Protein AF-A0A9P4TU88-F1 (afdb_monomer_lite)

Structure (mmCIF, N/CA/C/O backbone):
data_AF-A0A9P4TU88-F1
#
_entry.id   AF-A0A9P4TU88-F1
#
loop_
_atom_site.group_PDB
_atom_site.id
_atom_site.type_symbol
_atom_site.label_atom_id
_atom_site.label_alt_id
_atom_site.label_comp_id
_atom_site.label_asym_id
_atom_site.label_entity_id
_atom_site.label_seq_id
_atom_site.pdbx_PDB_ins_code
_atom_site.Cartn_x
_atom_site.Cartn_y
_atom_site.Cartn_z
_atom_site.occupancy
_atom_site.B_iso_or_equiv
_atom_site.auth_seq_id
_atom_site.auth_comp_id
_atom_site.auth_asym_id
_atom_site.auth_atom_id
_atom_site.pdbx_PDB_model_num
ATOM 1 N N . MET A 1 1 ? -11.551 -2.354 3.755 1.00 66.44 1 MET A N 1
ATOM 2 C CA . MET A 1 1 ? -10.643 -1.271 3.314 1.00 66.44 1 MET A CA 1
ATOM 3 C C . MET A 1 1 ? -9.316 -1.834 2.808 1.00 66.44 1 MET A C 1
ATOM 5 O O . MET A 1 1 ? -8.963 -1.533 1.683 1.00 66.44 1 MET A O 1
ATOM 9 N N . ALA A 1 2 ? -8.664 -2.768 3.519 1.00 70.50 2 ALA A N 1
ATOM 10 C CA . ALA A 1 2 ? -7.393 -3.385 3.091 1.00 70.50 2 ALA A CA 1
ATOM 11 C C . ALA A 1 2 ? -7.339 -3.934 1.643 1.00 70.50 2 ALA A C 1
ATOM 13 O O . ALA A 1 2 ? -6.273 -3.941 1.037 1.00 70.50 2 ALA A O 1
ATOM 14 N N . THR A 1 3 ? -8.467 -4.360 1.063 1.00 76.62 3 THR A N 1
ATOM 15 C CA . THR A 1 3 ? -8.525 -4.893 -0.307 1.00 76.62 3 THR A CA 1
ATOM 16 C C . THR A 1 3 ? -8.047 -3.895 -1.365 1.00 76.62 3 THR A C 1
ATOM 18 O O . THR A 1 3 ? -7.467 -4.317 -2.356 1.00 76.62 3 THR A O 1
ATOM 21 N N . ILE A 1 4 ? -8.237 -2.588 -1.161 1.00 81.94 4 ILE A N 1
ATOM 22 C CA . ILE A 1 4 ? -7.942 -1.552 -2.167 1.00 81.94 4 ILE A CA 1
ATOM 23 C C . ILE A 1 4 ? -6.425 -1.421 -2.405 1.00 81.94 4 ILE A C 1
ATOM 25 O O . ILE A 1 4 ? -5.983 -1.314 -3.549 1.00 81.94 4 ILE A O 1
ATOM 29 N N . LEU A 1 5 ? -5.614 -1.560 -1.348 1.00 82.75 5 LEU A N 1
ATOM 30 C CA . LEU A 1 5 ? -4.146 -1.554 -1.431 1.00 82.75 5 LEU A CA 1
ATOM 31 C C . LEU A 1 5 ? -3.603 -2.657 -2.354 1.00 82.75 5 LEU A C 1
ATOM 33 O O . LEU A 1 5 ? -2.637 -2.437 -3.086 1.00 82.75 5 LEU A O 1
ATOM 37 N N . ALA A 1 6 ? -4.244 -3.830 -2.359 1.00 84.06 6 ALA A N 1
ATOM 38 C CA . ALA A 1 6 ? -3.855 -4.937 -3.232 1.00 84.06 6 ALA A CA 1
ATOM 39 C C . ALA A 1 6 ? -4.108 -4.612 -4.714 1.00 84.06 6 ALA A C 1
ATOM 41 O O . ALA A 1 6 ? -3.300 -4.963 -5.576 1.00 84.06 6 ALA A O 1
ATOM 42 N N . ILE A 1 7 ? -5.190 -3.886 -5.013 1.00 88.56 7 ILE A N 1
ATOM 43 C CA . ILE A 1 7 ? -5.529 -3.468 -6.380 1.00 88.56 7 ILE A CA 1
ATOM 44 C C . ILE A 1 7 ? -4.487 -2.467 -6.895 1.00 88.56 7 ILE A C 1
ATOM 46 O O . ILE A 1 7 ? -4.071 -2.558 -8.048 1.00 88.56 7 ILE A O 1
ATOM 50 N N . TYR A 1 8 ? -3.988 -1.561 -6.046 1.00 83.94 8 TYR A N 1
ATOM 51 C CA . TYR A 1 8 ? -2.913 -0.640 -6.434 1.00 83.94 8 TYR A CA 1
ATOM 52 C C . TYR A 1 8 ? -1.621 -1.367 -6.823 1.00 83.94 8 TYR A C 1
ATOM 54 O O . TYR A 1 8 ? -1.020 -1.022 -7.843 1.00 83.94 8 TYR A O 1
ATOM 62 N N . GLY A 1 9 ? -1.222 -2.397 -6.071 1.00 84.06 9 GLY A N 1
ATOM 63 C CA . GLY A 1 9 ? -0.060 -3.227 -6.416 1.00 84.06 9 GLY A CA 1
ATOM 64 C C . GLY A 1 9 ? -0.249 -4.014 -7.719 1.00 84.06 9 GLY A C 1
ATOM 65 O O . GLY A 1 9 ? 0.675 -4.104 -8.534 1.00 84.06 9 GLY A O 1
ATOM 66 N N . LEU A 1 10 ? -1.463 -4.522 -7.955 1.00 88.06 10 LEU A N 1
ATOM 67 C CA . LEU A 1 10 ? -1.822 -5.205 -9.198 1.00 88.06 10 LEU A CA 1
ATOM 68 C C . LEU A 1 10 ? -1.719 -4.262 -10.408 1.00 88.06 10 LEU A C 1
ATOM 70 O O . LEU A 1 10 ? -1.074 -4.601 -11.398 1.00 88.06 10 LEU A O 1
ATOM 74 N N . VAL A 1 11 ? -2.297 -3.061 -10.317 1.00 88.94 11 VAL A N 1
ATOM 75 C CA . VAL A 1 11 ? -2.258 -2.062 -11.400 1.00 88.94 11 VAL A CA 1
ATOM 76 C C . VAL A 1 11 ? -0.818 -1.679 -11.747 1.00 88.94 11 VAL A C 1
ATOM 78 O O . VAL A 1 11 ? -0.472 -1.627 -12.926 1.00 88.94 11 VAL A O 1
ATOM 81 N N . VAL A 1 12 ? 0.041 -1.466 -10.745 1.00 85.88 12 VAL A N 1
ATOM 82 C CA . VAL A 1 12 ? 1.463 -1.152 -10.972 1.00 85.88 12 VAL A CA 1
ATOM 83 C C . VAL A 1 12 ? 2.193 -2.318 -11.647 1.00 85.88 12 VAL A C 1
ATOM 85 O O . VAL A 1 12 ? 2.947 -2.089 -12.591 1.00 85.88 12 VAL A O 1
ATOM 88 N N . SER A 1 13 ? 1.922 -3.564 -11.246 1.00 87.62 13 SER A N 1
ATOM 89 C CA . SER A 1 13 ? 2.513 -4.747 -11.894 1.00 87.62 13 SER A CA 1
ATOM 90 C C . SER A 1 13 ? 2.108 -4.861 -13.367 1.00 87.62 13 SER A C 1
ATOM 92 O O . SER A 1 13 ? 2.957 -5.113 -14.222 1.00 87.62 13 SER A O 1
ATOM 94 N N . VAL A 1 14 ? 0.833 -4.612 -13.687 1.00 90.56 14 VAL A N 1
ATOM 95 C CA . VAL A 1 14 ? 0.333 -4.636 -15.073 1.00 90.56 14 VAL A CA 1
ATOM 96 C C . VAL A 1 14 ? 0.938 -3.503 -15.910 1.00 90.56 14 VAL A C 1
ATOM 98 O O . VAL A 1 14 ? 1.339 -3.736 -17.051 1.00 90.56 14 VAL A O 1
ATOM 101 N N . MET A 1 15 ? 1.066 -2.290 -15.360 1.00 87.50 15 MET A N 1
ATOM 102 C CA . MET A 1 15 ? 1.698 -1.167 -16.069 1.00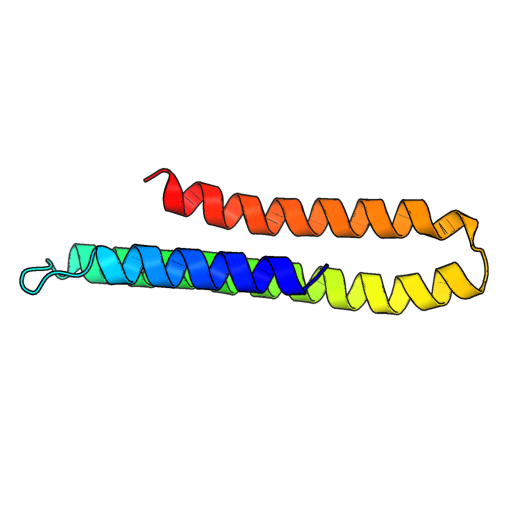 87.50 15 MET A CA 1
ATOM 103 C C . MET A 1 15 ? 3.177 -1.430 -16.382 1.00 87.50 15 MET A C 1
ATOM 105 O O . MET A 1 15 ? 3.629 -1.165 -17.499 1.00 87.50 15 MET A O 1
ATOM 109 N N . ILE A 1 16 ? 3.918 -2.001 -15.426 1.00 86.38 16 ILE A N 1
ATOM 110 C CA . ILE A 1 16 ? 5.317 -2.391 -15.636 1.00 86.38 16 ILE A CA 1
ATOM 111 C C . ILE A 1 16 ? 5.405 -3.501 -16.695 1.00 86.38 16 ILE A C 1
ATOM 113 O O . ILE A 1 16 ? 6.221 -3.398 -17.610 1.00 86.38 16 ILE A O 1
ATOM 117 N N . SER A 1 17 ? 4.531 -4.514 -16.636 1.00 87.38 17 SER A N 1
ATOM 118 C CA . SER A 1 17 ? 4.507 -5.622 -17.603 1.00 87.38 17 SER A CA 1
ATOM 119 C C . SER A 1 17 ? 4.261 -5.161 -19.042 1.00 87.38 17 SER A C 1
ATOM 121 O O . SER A 1 17 ? 4.869 -5.704 -19.959 1.00 87.38 17 SER A O 1
ATOM 123 N N . ASN A 1 18 ? 3.417 -4.147 -19.253 1.00 86.50 18 ASN A N 1
ATOM 124 C CA . ASN A 1 18 ? 3.155 -3.596 -20.590 1.00 86.50 18 ASN A CA 1
ATOM 125 C C . ASN A 1 18 ? 4.330 -2.788 -21.167 1.00 86.50 18 ASN A C 1
ATOM 127 O O . ASN A 1 18 ? 4.375 -2.544 -22.371 1.00 86.50 18 ASN A O 1
ATOM 131 N N . THR A 1 19 ? 5.274 -2.360 -20.327 1.00 80.88 19 THR A N 1
ATOM 132 C CA . THR A 1 19 ? 6.409 -1.516 -20.736 1.00 80.88 19 THR A CA 1
ATOM 133 C C . THR A 1 19 ? 7.663 -2.339 -21.066 1.00 80.88 19 THR A C 1
ATOM 135 O O . THR A 1 19 ? 8.600 -1.823 -21.677 1.00 80.88 19 THR A O 1
ATOM 138 N N . MET A 1 20 ? 7.691 -3.631 -20.716 1.00 76.62 20 MET A N 1
ATOM 139 C CA . MET A 1 20 ? 8.842 -4.500 -20.974 1.00 76.62 20 MET A CA 1
ATOM 140 C C . MET A 1 20 ? 8.989 -4.818 -22.474 1.00 76.62 20 MET A C 1
ATOM 142 O O . MET A 1 20 ? 8.066 -5.321 -23.111 1.00 76.62 20 MET A O 1
ATOM 146 N N . LYS A 1 21 ? 10.173 -4.549 -23.039 1.00 80.12 21 LYS A N 1
ATOM 147 C CA . LYS A 1 21 ? 10.563 -4.877 -24.425 1.00 80.12 21 LYS A CA 1
ATOM 148 C C . LYS A 1 21 ? 11.883 -5.655 -24.421 1.00 80.12 21 LYS A C 1
ATOM 150 O O . LYS A 1 21 ? 12.670 -5.514 -23.496 1.00 80.12 21 LYS A O 1
ATOM 155 N N . ALA A 1 22 ? 12.139 -6.455 -25.457 1.00 70.38 22 ALA A N 1
ATOM 156 C CA . ALA A 1 22 ? 13.328 -7.317 -25.531 1.00 70.38 22 ALA A CA 1
ATOM 157 C C . ALA A 1 22 ? 14.669 -6.546 -25.546 1.00 70.38 22 ALA A C 1
ATOM 159 O O . ALA A 1 22 ? 15.678 -7.081 -25.101 1.00 70.38 22 ALA A O 1
ATOM 160 N N . GLU A 1 23 ? 14.677 -5.282 -25.985 1.00 69.81 23 GLU A N 1
ATOM 161 C CA . GLU A 1 23 ? 15.850 -4.392 -25.961 1.00 69.81 23 GLU A CA 1
ATOM 162 C C . GLU A 1 23 ? 15.786 -3.360 -24.819 1.00 69.81 23 GLU A C 1
ATOM 164 O O . GLU A 1 23 ? 15.922 -2.153 -25.019 1.00 69.81 23 GLU A O 1
ATOM 169 N N . THR A 1 24 ? 15.530 -3.800 -23.588 1.00 68.75 24 THR A N 1
ATOM 170 C CA . THR A 1 24 ? 15.634 -2.908 -22.422 1.00 68.75 24 THR A CA 1
ATOM 171 C C . THR A 1 24 ? 17.083 -2.764 -21.969 1.00 68.75 24 THR A C 1
ATOM 173 O O . THR A 1 24 ? 17.733 -3.750 -21.625 1.00 68.75 24 THR A O 1
ATOM 176 N N . HIS A 1 25 ? 17.574 -1.525 -21.893 1.00 82.44 25 HIS A N 1
ATOM 177 C CA . HIS A 1 25 ? 18.833 -1.219 -21.214 1.00 82.44 25 HIS A CA 1
ATOM 178 C C . HIS A 1 25 ? 18.805 -1.713 -19.756 1.00 82.44 25 HIS A C 1
ATOM 180 O O . HIS A 1 25 ? 17.807 -1.566 -19.056 1.00 82.44 25 HIS A O 1
ATOM 186 N N . LEU A 1 26 ? 19.937 -2.212 -19.246 1.00 83.19 26 LEU A N 1
ATOM 187 C CA . LEU A 1 26 ? 20.086 -2.622 -17.836 1.00 83.19 26 LEU A CA 1
ATOM 188 C C . LEU A 1 26 ? 19.620 -1.542 -16.843 1.00 83.19 26 LEU A C 1
ATOM 190 O O . LEU A 1 26 ? 19.044 -1.852 -15.803 1.00 83.19 26 LEU A O 1
ATOM 194 N N . PHE A 1 27 ? 19.814 -0.268 -17.191 1.00 84.62 27 PHE A N 1
ATOM 195 C CA . PHE A 1 27 ? 19.334 0.861 -16.400 1.00 84.62 27 PHE A CA 1
ATOM 196 C C . PHE A 1 27 ? 17.804 0.877 -16.252 1.00 84.62 27 PHE A C 1
ATOM 198 O O . PHE A 1 27 ? 17.305 1.045 -15.141 1.00 84.62 27 PHE A O 1
ATOM 205 N N . THR A 1 28 ? 17.042 0.653 -17.329 1.00 83.50 28 THR A N 1
ATOM 206 C CA . THR A 1 28 ? 15.571 0.667 -17.259 1.00 83.50 28 THR A CA 1
ATOM 207 C C . THR A 1 28 ? 15.033 -0.534 -16.485 1.00 83.50 28 THR A C 1
ATOM 209 O O . THR A 1 28 ? 14.070 -0.391 -15.733 1.00 83.50 28 THR A O 1
ATOM 212 N N . ALA A 1 29 ? 15.698 -1.690 -16.566 1.00 84.81 29 ALA A N 1
ATOM 213 C CA . ALA A 1 29 ? 15.345 -2.866 -15.770 1.00 84.81 29 ALA A CA 1
ATOM 214 C C . ALA A 1 29 ? 15.470 -2.609 -14.252 1.00 84.81 29 ALA A C 1
ATOM 216 O O . ALA A 1 29 ? 14.551 -2.929 -13.494 1.00 84.81 29 ALA A O 1
ATOM 217 N N . PHE A 1 30 ? 16.555 -1.964 -13.801 1.00 87.88 30 PHE A N 1
ATOM 218 C CA . PHE A 1 30 ? 16.708 -1.583 -12.390 1.00 87.88 30 PHE A CA 1
ATOM 219 C C . PHE A 1 30 ? 15.701 -0.516 -11.944 1.00 87.88 30 PHE A C 1
ATOM 221 O O . PHE A 1 30 ? 15.232 -0.563 -10.805 1.00 87.88 30 PHE A O 1
ATOM 228 N N . VAL A 1 31 ? 15.316 0.408 -12.831 1.00 87.31 31 VAL A N 1
ATOM 229 C CA . VAL A 1 31 ? 14.259 1.392 -12.542 1.00 87.31 31 VAL A CA 1
ATOM 230 C C . VAL A 1 31 ? 12.907 0.703 -12.333 1.00 87.31 31 VAL A C 1
ATOM 232 O O . VAL A 1 31 ? 12.217 1.017 -11.365 1.00 87.31 31 VAL A O 1
ATOM 235 N N . HIS A 1 32 ? 12.542 -0.274 -13.169 1.00 86.75 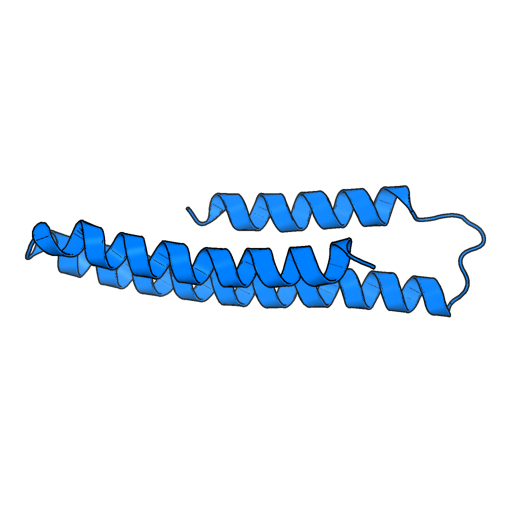32 HIS A N 1
ATOM 236 C CA . HIS A 1 32 ? 11.300 -1.038 -12.996 1.00 86.75 32 HIS A CA 1
ATOM 237 C C . HIS A 1 32 ? 11.293 -1.877 -11.709 1.00 86.75 32 HIS A C 1
ATOM 239 O O . HIS A 1 32 ? 10.279 -1.911 -11.007 1.00 86.75 32 HIS A O 1
ATOM 245 N N . LEU A 1 33 ? 12.423 -2.498 -11.357 1.00 88.19 33 LEU A N 1
ATOM 246 C CA . LEU A 1 33 ? 12.579 -3.218 -10.089 1.00 88.19 33 LEU A CA 1
ATOM 247 C C . LEU A 1 33 ? 12.404 -2.273 -8.885 1.00 88.19 33 LEU A C 1
ATOM 249 O O . LEU A 1 33 ? 11.661 -2.581 -7.951 1.00 88.19 33 LEU A O 1
ATOM 253 N N . GLY A 1 34 ? 13.054 -1.105 -8.923 1.00 88.81 34 GLY A N 1
ATOM 254 C CA . GLY A 1 34 ? 12.955 -0.090 -7.874 1.00 88.81 34 GLY A CA 1
ATOM 255 C C . GLY A 1 34 ? 11.543 0.482 -7.733 1.00 88.81 34 GLY A C 1
ATOM 256 O O . GLY A 1 34 ? 11.046 0.621 -6.617 1.00 88.81 34 GLY A O 1
ATOM 257 N N . ALA A 1 35 ? 10.868 0.741 -8.855 1.00 87.69 35 ALA A N 1
ATOM 258 C CA . ALA A 1 35 ? 9.480 1.194 -8.890 1.00 87.69 35 ALA A CA 1
ATOM 259 C C . ALA A 1 35 ? 8.525 0.175 -8.243 1.00 87.69 35 ALA A C 1
ATOM 261 O O . ALA A 1 35 ? 7.707 0.546 -7.400 1.00 87.69 35 ALA A O 1
ATOM 262 N N . GLY A 1 36 ? 8.662 -1.112 -8.581 1.00 88.81 36 GLY A N 1
ATOM 263 C CA . GLY A 1 36 ? 7.859 -2.181 -7.982 1.00 88.81 36 GLY A CA 1
ATOM 264 C C . GLY A 1 36 ? 8.096 -2.331 -6.475 1.00 88.81 36 GLY A C 1
ATOM 265 O O . GLY A 1 36 ? 7.137 -2.390 -5.701 1.00 88.81 36 GLY A O 1
ATOM 266 N N . LEU A 1 37 ? 9.361 -2.328 -6.037 1.00 89.94 37 LEU A N 1
ATOM 267 C CA . LEU A 1 37 ? 9.714 -2.448 -4.617 1.00 89.94 37 LEU A CA 1
ATOM 268 C C . LEU A 1 37 ? 9.245 -1.249 -3.782 1.00 89.94 37 LEU A C 1
ATOM 270 O O . LEU A 1 37 ? 8.721 -1.446 -2.685 1.00 89.94 37 LEU A O 1
ATOM 274 N N . ALA A 1 38 ? 9.379 -0.022 -4.293 1.00 88.75 38 ALA A N 1
ATOM 275 C CA . ALA A 1 38 ? 8.949 1.184 -3.586 1.00 88.75 38 ALA A CA 1
ATOM 276 C C . ALA A 1 38 ? 7.436 1.180 -3.302 1.00 88.75 38 ALA A C 1
ATOM 278 O O . ALA A 1 38 ? 7.011 1.493 -2.185 1.00 88.75 38 ALA A O 1
ATOM 279 N N . VAL A 1 39 ? 6.621 0.774 -4.285 1.00 88.81 39 VAL A N 1
ATOM 280 C CA . VAL A 1 39 ? 5.164 0.638 -4.113 1.00 88.81 39 VAL A CA 1
ATOM 281 C C . VAL A 1 39 ? 4.832 -0.523 -3.175 1.00 88.81 39 VAL A C 1
ATOM 283 O O . VAL A 1 39 ? 4.017 -0.351 -2.270 1.00 88.81 39 VAL A O 1
ATOM 286 N N . GLY A 1 40 ? 5.480 -1.679 -3.343 1.00 88.88 40 GLY A N 1
ATOM 287 C CA . GLY A 1 40 ? 5.216 -2.874 -2.537 1.00 88.88 40 GLY A CA 1
ATOM 288 C C . GLY A 1 40 ? 5.501 -2.684 -1.044 1.00 88.88 40 GLY A C 1
ATOM 289 O O . GLY A 1 40 ? 4.648 -2.993 -0.211 1.00 88.88 40 GLY A O 1
ATOM 290 N N . ILE A 1 41 ? 6.663 -2.119 -0.691 1.00 89.81 41 ILE A N 1
ATOM 291 C CA . ILE A 1 41 ? 7.048 -1.876 0.712 1.00 89.81 41 ILE A CA 1
ATOM 292 C C . ILE A 1 41 ? 6.139 -0.817 1.352 1.00 89.81 41 ILE A C 1
ATOM 294 O O . ILE A 1 41 ? 5.716 -0.969 2.498 1.00 89.81 41 ILE A O 1
ATOM 298 N N . SER A 1 42 ? 5.772 0.223 0.598 1.00 88.44 42 SER A N 1
ATOM 299 C CA . SER A 1 42 ? 4.836 1.250 1.072 1.00 88.44 42 SER A CA 1
ATOM 300 C C . SER A 1 42 ? 3.438 0.680 1.340 1.00 88.44 42 SER A C 1
ATOM 302 O O . SER A 1 42 ? 2.838 0.962 2.379 1.00 88.44 42 SER A O 1
ATOM 304 N N . ALA A 1 43 ? 2.928 -0.157 0.429 1.00 86.62 43 ALA A N 1
ATOM 305 C CA . ALA A 1 43 ? 1.624 -0.803 0.563 1.00 86.62 43 ALA A CA 1
ATOM 306 C C . ALA A 1 43 ? 1.584 -1.798 1.734 1.00 86.62 43 ALA A C 1
ATOM 308 O O . ALA A 1 43 ? 0.575 -1.871 2.438 1.00 86.62 43 ALA A O 1
ATOM 309 N N . LEU A 1 44 ? 2.686 -2.516 1.990 1.00 88.06 44 LEU A N 1
ATOM 310 C CA . LEU A 1 44 ? 2.826 -3.376 3.168 1.00 88.06 44 LEU A CA 1
ATOM 311 C C . LEU A 1 44 ? 2.748 -2.573 4.472 1.00 88.06 44 LEU A C 1
ATOM 313 O O . LEU A 1 44 ? 2.001 -2.955 5.373 1.00 88.06 44 LEU A O 1
ATOM 317 N N . GLY A 1 45 ? 3.458 -1.444 4.561 1.00 87.88 45 GLY A N 1
ATOM 318 C CA . GLY A 1 45 ? 3.412 -0.568 5.736 1.00 87.88 45 GLY A CA 1
ATOM 319 C C . GLY A 1 45 ? 2.014 0.004 5.999 1.00 87.88 45 GLY A C 1
ATOM 320 O O . GLY A 1 45 ? 1.513 -0.072 7.123 1.00 87.88 45 GLY A O 1
ATOM 321 N N . ALA A 1 46 ? 1.347 0.506 4.953 1.00 87.31 46 ALA A N 1
ATOM 322 C CA . ALA A 1 46 ? -0.025 1.009 5.048 1.00 87.31 46 ALA A CA 1
ATOM 323 C C . ALA A 1 46 ? -1.018 -0.095 5.459 1.00 87.31 46 ALA A C 1
ATOM 325 O O . ALA A 1 46 ? -1.860 0.116 6.333 1.00 87.31 46 ALA A O 1
ATOM 326 N N . GLY A 1 47 ? -0.883 -1.297 4.890 1.00 88.50 47 GLY A N 1
ATOM 327 C CA . GLY A 1 47 ? -1.706 -2.453 5.249 1.00 88.50 47 GLY A CA 1
ATOM 328 C C . GLY A 1 47 ? -1.530 -2.880 6.708 1.00 88.50 47 GLY A C 1
ATOM 329 O O . GLY A 1 47 ? -2.515 -3.195 7.379 1.00 88.50 47 GLY A O 1
ATOM 330 N N . PHE A 1 48 ? -0.301 -2.827 7.227 1.00 89.81 48 PHE A N 1
ATOM 331 C CA . PHE A 1 48 ? -0.011 -3.148 8.626 1.00 89.81 48 PHE A CA 1
ATOM 332 C C . PHE A 1 48 ? -0.652 -2.138 9.588 1.00 89.81 48 PHE A C 1
ATOM 334 O O . PHE A 1 48 ? -1.277 -2.534 10.573 1.00 89.81 48 PHE A O 1
ATOM 341 N N . ALA A 1 49 ? -0.578 -0.841 9.266 1.00 88.81 49 ALA A N 1
ATOM 342 C CA . ALA A 1 49 ? -1.227 0.213 10.045 1.00 88.81 49 ALA A CA 1
ATOM 343 C C . ALA A 1 49 ? -2.754 0.023 10.096 1.00 88.81 49 ALA A C 1
ATOM 345 O O . ALA A 1 49 ? -3.337 0.004 11.181 1.00 88.81 49 ALA A O 1
ATOM 346 N N . ILE A 1 50 ? -3.394 -0.220 8.945 1.00 90.56 50 ILE A N 1
ATOM 347 C CA . ILE A 1 50 ? -4.842 -0.478 8.866 1.00 90.56 50 ILE A CA 1
ATOM 348 C C . ILE A 1 50 ? -5.225 -1.733 9.661 1.00 90.56 50 ILE A C 1
ATOM 350 O O . ILE A 1 50 ? -6.250 -1.732 10.343 1.00 90.56 50 ILE A O 1
ATOM 354 N N . GLY A 1 51 ? -4.414 -2.793 9.608 1.00 90.19 51 GLY A N 1
ATOM 355 C CA . GLY A 1 51 ? -4.654 -4.025 10.363 1.00 90.19 51 GLY A CA 1
ATOM 356 C C . GLY A 1 51 ? -4.646 -3.806 11.878 1.00 90.19 51 GLY A C 1
ATOM 357 O O . GLY A 1 51 ? -5.573 -4.235 12.571 1.00 90.19 51 GLY A O 1
ATOM 358 N N . ILE A 1 52 ? -3.642 -3.087 12.393 1.00 91.31 52 ILE A N 1
ATOM 359 C CA . ILE A 1 52 ? -3.523 -2.786 13.829 1.00 91.31 52 ILE A CA 1
ATOM 360 C C . ILE A 1 52 ? -4.652 -1.857 14.281 1.00 91.31 52 ILE A C 1
ATOM 362 O O . ILE A 1 52 ? -5.342 -2.151 15.263 1.00 91.31 52 ILE A O 1
ATOM 366 N N . THR A 1 53 ? -4.872 -0.755 13.559 1.00 89.81 53 THR A N 1
ATOM 367 C CA . THR A 1 53 ? -5.928 0.210 13.884 1.00 89.81 53 THR A CA 1
ATOM 368 C C . THR A 1 53 ? -7.311 -0.418 13.769 1.00 89.81 53 THR A C 1
ATOM 370 O O . THR A 1 53 ? -8.169 -0.131 14.597 1.00 89.81 53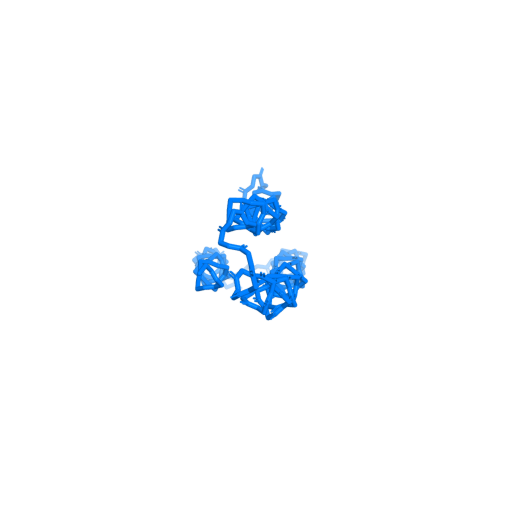 THR A O 1
ATOM 373 N N . GLY A 1 54 ? -7.530 -1.315 12.807 1.00 90.31 54 GLY A N 1
ATOM 374 C CA . GLY A 1 54 ? -8.771 -2.072 12.680 1.00 90.31 54 GLY A CA 1
ATOM 375 C C . GLY A 1 54 ? -9.014 -2.974 13.889 1.00 90.31 54 GLY A C 1
ATOM 376 O O . GLY A 1 54 ? -10.090 -2.921 14.480 1.00 90.31 54 GLY A O 1
ATOM 377 N N . HIS A 1 55 ? -8.008 -3.744 14.318 1.00 90.62 55 HIS A N 1
ATOM 378 C CA . HIS A 1 55 ? -8.144 -4.653 15.461 1.00 90.62 55 HIS A CA 1
ATOM 379 C C . HIS A 1 55 ? -8.352 -3.910 16.796 1.00 90.62 55 HIS A C 1
ATOM 381 O O . HIS A 1 55 ? -9.199 -4.299 17.605 1.00 90.62 55 HIS A O 1
ATOM 387 N N . ALA A 1 56 ? -7.621 -2.816 17.031 1.00 89.62 56 ALA A N 1
ATOM 388 C CA . ALA A 1 56 ? -7.826 -1.969 18.209 1.00 89.62 56 ALA A CA 1
ATOM 389 C C . ALA A 1 56 ? -9.156 -1.197 18.135 1.00 89.62 56 ALA A C 1
ATOM 391 O O . ALA A 1 56 ? -9.875 -1.068 19.129 1.00 89.62 56 ALA A O 1
ATOM 392 N N . GLY A 1 57 ? -9.507 -0.726 16.941 1.00 88.25 57 GLY A N 1
ATOM 393 C CA . GLY A 1 57 ? -10.686 0.082 16.678 1.00 88.25 57 GLY A CA 1
ATOM 394 C C . GLY A 1 57 ? -11.988 -0.677 16.900 1.00 88.25 57 GLY A C 1
ATOM 395 O O . GLY A 1 57 ? -12.859 -0.166 17.597 1.00 88.25 57 GLY A O 1
ATOM 396 N N . VAL A 1 58 ? -12.110 -1.923 16.423 1.00 89.94 58 VAL A N 1
ATOM 397 C CA . VAL A 1 58 ? -13.330 -2.726 16.660 1.00 89.94 58 VAL A CA 1
ATOM 398 C C . VAL A 1 58 ? -13.559 -3.004 18.146 1.00 89.94 58 VAL A C 1
ATOM 400 O O . VAL A 1 58 ? -14.697 -2.966 18.615 1.00 89.94 58 VAL A O 1
ATOM 403 N N . ARG A 1 59 ? -12.482 -3.204 18.916 1.00 89.31 59 ARG A N 1
ATOM 404 C CA . ARG A 1 59 ? -12.562 -3.381 20.371 1.00 89.31 59 ARG A CA 1
ATOM 405 C C . ARG A 1 59 ? -13.026 -2.097 21.063 1.00 89.31 59 ARG A C 1
ATOM 407 O O . ARG A 1 59 ? -13.911 -2.166 21.912 1.00 89.31 59 ARG A O 1
ATOM 414 N N . GLY A 1 60 ? -12.511 -0.935 20.662 1.00 87.12 60 GLY A N 1
ATOM 415 C CA . GLY A 1 60 ? -12.944 0.365 21.193 1.00 87.12 60 GLY A CA 1
ATOM 416 C C . GLY A 1 60 ? -14.384 0.735 20.818 1.00 87.12 60 GLY A C 1
ATOM 417 O O . GLY A 1 60 ? -15.147 1.199 21.665 1.00 87.12 60 GLY A O 1
ATOM 418 N N . VAL A 1 61 ? -14.792 0.462 19.576 1.00 88.75 61 VAL A N 1
ATOM 419 C CA . VAL A 1 61 ? -16.157 0.725 19.086 1.00 88.75 61 VAL A CA 1
ATOM 420 C C . VAL A 1 61 ? -17.190 -0.142 19.810 1.00 88.75 61 VAL A C 1
ATOM 422 O O . VAL A 1 61 ? -18.304 0.325 20.037 1.00 88.75 61 VAL A O 1
ATOM 425 N N . SER A 1 62 ? -16.820 -1.357 20.239 1.00 87.31 62 SER A N 1
ATOM 426 C CA . SER A 1 62 ? -17.710 -2.224 21.029 1.00 87.31 62 SER A CA 1
ATOM 427 C C . SER A 1 62 ? -18.099 -1.631 22.389 1.00 87.31 62 SER A C 1
ATOM 429 O O . SER A 1 62 ? -19.196 -1.888 22.873 1.00 87.31 62 SER A O 1
ATOM 431 N N . GLN A 1 63 ? -17.216 -0.826 22.993 1.00 91.06 63 GLN A N 1
ATOM 432 C CA . GLN A 1 63 ? -17.464 -0.171 24.280 1.00 91.06 63 GLN A CA 1
ATOM 433 C C . GLN A 1 63 ? -18.202 1.155 24.098 1.00 91.06 63 GLN A C 1
ATOM 435 O O . GLN A 1 63 ? -19.073 1.499 24.894 1.00 91.06 63 GLN A O 1
ATOM 440 N N . GLN A 1 64 ? -17.871 1.907 23.043 1.00 89.19 64 GLN A N 1
ATOM 441 C CA . GLN A 1 64 ? -18.518 3.181 22.770 1.00 89.19 64 GLN A CA 1
ATOM 442 C C . GLN A 1 64 ? -18.655 3.434 21.256 1.00 89.19 64 GLN A C 1
ATOM 444 O O . GLN A 1 64 ? -17.675 3.760 20.578 1.00 89.19 64 GLN A O 1
ATOM 449 N N . PRO A 1 65 ? -19.884 3.363 20.703 1.00 84.88 65 PRO A N 1
ATOM 450 C CA . PRO A 1 65 ? -20.107 3.392 19.254 1.00 84.88 65 PRO A CA 1
ATOM 451 C C . PRO A 1 65 ? -19.774 4.746 18.608 1.00 84.88 65 PRO A C 1
ATOM 453 O O . PRO A 1 65 ? -19.536 4.822 17.404 1.00 84.88 65 PRO A O 1
ATOM 456 N N . ARG A 1 66 ? -19.675 5.826 19.397 1.00 88.56 66 ARG A N 1
ATOM 457 C CA . ARG A 1 66 ? -19.237 7.152 18.922 1.00 88.56 66 ARG A CA 1
ATOM 458 C C . ARG A 1 66 ? -17.797 7.174 18.388 1.00 88.56 66 ARG A C 1
ATOM 460 O O . ARG A 1 66 ? -17.472 8.078 17.624 1.00 88.56 66 ARG A O 1
ATOM 467 N N . LEU A 1 67 ? -16.951 6.198 18.734 1.00 84.94 67 LEU A N 1
ATOM 468 C CA . LEU A 1 67 ? -15.570 6.124 18.231 1.00 84.94 67 LEU A CA 1
ATOM 469 C C . LEU A 1 67 ? -15.472 5.644 16.774 1.00 84.94 67 LEU A C 1
ATOM 471 O O . LEU A 1 67 ? -14.393 5.723 16.185 1.00 84.94 67 LEU A O 1
ATOM 475 N N . PHE A 1 68 ? -16.573 5.188 16.168 1.00 86.88 68 PHE A N 1
ATOM 476 C CA . PHE A 1 68 ? -16.568 4.650 14.806 1.00 86.88 68 PHE A CA 1
ATOM 477 C C . PHE A 1 68 ? -16.024 5.650 13.774 1.00 86.88 68 PHE A C 1
ATOM 479 O O . PHE A 1 68 ? -15.183 5.294 12.951 1.00 86.88 68 PHE A O 1
ATOM 486 N N . VAL A 1 69 ? -16.430 6.921 13.867 1.00 91.12 69 VAL A N 1
ATOM 487 C CA . VAL A 1 69 ? -15.979 7.975 12.940 1.00 91.12 69 VAL A CA 1
ATOM 488 C C . VAL A 1 69 ? -14.480 8.250 13.095 1.00 91.12 69 VAL A C 1
ATOM 490 O O . VAL A 1 69 ? -13.775 8.386 12.098 1.00 91.12 69 VAL A O 1
ATOM 493 N N . GLY A 1 70 ? -13.967 8.264 14.330 1.00 89.06 70 GLY A N 1
ATOM 494 C CA . GLY A 1 70 ? -12.539 8.469 14.597 1.00 89.06 70 GLY A CA 1
ATOM 495 C C . GLY A 1 70 ? -11.672 7.341 14.036 1.00 89.06 70 GLY A C 1
ATOM 496 O O . GLY A 1 70 ? -10.660 7.600 13.390 1.00 89.06 70 GLY A O 1
ATOM 497 N N . MET A 1 71 ? -12.110 6.089 14.200 1.00 89.44 71 MET A N 1
ATOM 498 C CA . MET A 1 71 ? -11.449 4.924 13.604 1.00 89.44 71 MET A CA 1
ATOM 499 C C . MET A 1 71 ? -11.411 5.019 12.069 1.00 89.44 71 MET A C 1
ATOM 501 O O . MET A 1 71 ? -10.385 4.728 11.454 1.00 89.44 71 MET A O 1
ATOM 505 N N . MET A 1 72 ? -12.513 5.452 11.452 1.00 89.56 72 MET A N 1
ATOM 506 C CA . MET A 1 72 ? 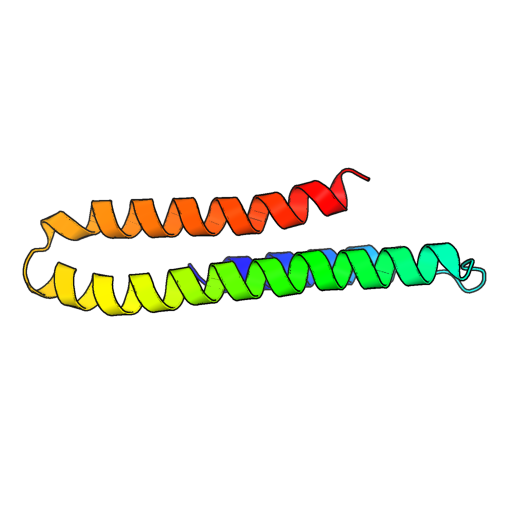-12.621 5.592 9.999 1.00 89.56 72 MET A CA 1
ATOM 507 C C . MET A 1 72 ? -11.674 6.671 9.455 1.00 89.56 72 MET A C 1
ATOM 509 O O . MET A 1 72 ? -10.986 6.425 8.469 1.00 89.56 72 MET A O 1
ATOM 513 N N . LEU A 1 73 ? -11.560 7.817 10.136 1.00 89.81 73 LEU A N 1
ATOM 514 C CA . LEU A 1 73 ? -10.618 8.882 9.766 1.00 89.81 73 LEU A CA 1
ATOM 515 C C . LEU A 1 73 ? -9.161 8.403 9.784 1.00 89.81 73 LEU A C 1
ATOM 517 O O . LEU A 1 73 ? -8.413 8.694 8.852 1.00 89.81 73 LEU A O 1
ATOM 521 N N . ILE A 1 74 ? -8.762 7.632 10.801 1.00 89.56 74 ILE A N 1
ATOM 522 C CA . ILE A 1 74 ? -7.393 7.098 10.891 1.00 89.56 74 ILE A CA 1
ATOM 523 C C . ILE A 1 74 ? -7.121 6.123 9.735 1.00 89.56 74 ILE A C 1
ATOM 525 O O . ILE A 1 74 ? -6.069 6.203 9.103 1.00 89.56 74 ILE A O 1
ATOM 529 N N . MET A 1 75 ? -8.081 5.248 9.412 1.00 88.56 75 MET A N 1
ATOM 530 C CA . MET A 1 75 ? -7.954 4.325 8.276 1.00 88.56 75 MET A CA 1
ATOM 531 C C . MET A 1 75 ? -7.826 5.057 6.931 1.00 88.56 75 MET A C 1
ATOM 533 O O . MET A 1 75 ? -7.026 4.639 6.097 1.00 88.56 75 MET A O 1
ATOM 537 N N . ILE A 1 76 ? -8.544 6.168 6.735 1.00 90.06 76 ILE A N 1
ATOM 538 C CA . ILE A 1 76 ? -8.462 6.975 5.506 1.00 90.06 76 ILE A CA 1
ATOM 539 C C . ILE A 1 76 ? -7.078 7.624 5.363 1.00 90.06 76 ILE A C 1
ATOM 541 O O . ILE A 1 76 ? -6.473 7.543 4.297 1.00 90.06 76 ILE A O 1
ATOM 545 N N . PHE A 1 77 ? -6.527 8.217 6.428 1.00 85.44 77 PHE A N 1
ATOM 546 C CA . PHE A 1 77 ? -5.176 8.795 6.371 1.00 85.44 77 PHE A CA 1
ATOM 547 C C . PHE A 1 77 ? -4.098 7.746 6.073 1.00 85.44 77 PHE A C 1
ATOM 549 O O . PHE A 1 77 ? -3.163 8.031 5.323 1.00 85.44 77 PHE A O 1
ATOM 556 N N . SER A 1 78 ? -4.231 6.529 6.611 1.00 85.62 78 SER A N 1
ATOM 557 C CA . SER A 1 78 ? -3.334 5.423 6.254 1.00 85.62 78 SER A CA 1
ATOM 558 C C . SER A 1 78 ? -3.432 5.034 4.775 1.00 85.62 78 SER A C 1
ATOM 560 O O . SER A 1 78 ? -2.413 4.708 4.170 1.00 85.62 78 SER A O 1
ATOM 562 N N . GLU A 1 79 ? -4.619 5.092 4.173 1.00 83.69 79 GLU A N 1
ATOM 563 C CA . GLU A 1 79 ? -4.816 4.764 2.755 1.00 83.69 79 GLU A CA 1
ATOM 564 C C . GLU A 1 79 ? -4.201 5.819 1.819 1.00 83.69 79 GLU A C 1
ATOM 566 O O . GLU A 1 79 ? -3.522 5.462 0.853 1.00 83.69 79 GLU A O 1
ATOM 571 N N . VAL A 1 80 ? -4.322 7.109 2.159 1.00 84.94 80 VAL A N 1
ATOM 572 C CA . VAL A 1 80 ? -3.712 8.220 1.397 1.00 84.94 80 VAL A CA 1
ATOM 573 C C . VAL A 1 80 ? -2.183 8.092 1.319 1.00 84.94 80 VAL A C 1
ATOM 575 O O . VAL A 1 80 ? -1.587 8.409 0.288 1.00 84.94 80 VAL A O 1
ATOM 578 N N . LEU A 1 81 ? -1.530 7.577 2.367 1.00 78.81 81 LEU A N 1
ATOM 579 C CA . LEU A 1 81 ? -0.088 7.294 2.340 1.00 78.81 81 LEU A CA 1
ATOM 580 C C . LEU A 1 81 ? 0.267 6.212 1.306 1.00 78.81 81 LEU A C 1
ATOM 582 O O . LEU A 1 81 ? 1.271 6.335 0.604 1.00 78.81 81 LEU A O 1
ATOM 586 N N . GLY A 1 82 ? -0.567 5.176 1.172 1.00 78.00 82 GLY A N 1
ATOM 587 C CA . GLY A 1 82 ? -0.391 4.130 0.162 1.00 78.00 82 GLY A CA 1
ATOM 588 C C . GLY A 1 82 ? -0.594 4.647 -1.267 1.00 78.00 82 GLY A C 1
ATOM 589 O O . GLY A 1 82 ? 0.189 4.328 -2.167 1.00 78.00 82 GLY A O 1
ATOM 590 N N . GLU A 1 83 ? -1.601 5.497 -1.480 1.00 76.06 83 GLU A N 1
ATOM 591 C CA . GLU A 1 83 ? -1.837 6.141 -2.778 1.00 76.06 83 GLU A CA 1
ATOM 592 C C . GLU A 1 83 ? -0.723 7.107 -3.180 1.00 76.06 83 GLU A C 1
ATOM 594 O O . GLU A 1 83 ? -0.375 7.187 -4.364 1.00 76.06 83 GLU A O 1
ATOM 599 N N . PHE A 1 84 ? -0.136 7.816 -2.214 1.00 79.31 84 PHE A N 1
ATOM 600 C CA . PHE A 1 84 ? 0.977 8.722 -2.471 1.00 79.31 84 PHE A CA 1
ATOM 601 C C . PHE A 1 84 ? 2.172 7.983 -3.088 1.00 79.31 84 PHE A C 1
ATOM 603 O O . PHE A 1 84 ? 2.730 8.439 -4.091 1.00 79.31 84 PHE A O 1
ATOM 610 N N . SER A 1 85 ? 2.504 6.796 -2.569 1.00 76.19 85 SER A N 1
ATOM 611 C CA . SER A 1 85 ? 3.580 5.966 -3.123 1.00 76.19 85 SER A CA 1
ATOM 612 C C . SER A 1 85 ? 3.301 5.511 -4.558 1.00 76.19 85 SER A C 1
ATOM 614 O O . SER A 1 85 ? 4.208 5.539 -5.390 1.00 76.19 85 SER A O 1
ATOM 616 N N . ARG A 1 86 ? 2.050 5.169 -4.903 1.00 77.81 86 ARG A N 1
ATOM 617 C CA . ARG A 1 86 ? 1.666 4.867 -6.298 1.00 77.81 86 ARG A CA 1
ATOM 618 C C . ARG A 1 86 ? 1.798 6.097 -7.196 1.00 77.81 86 ARG A C 1
ATOM 620 O O . AR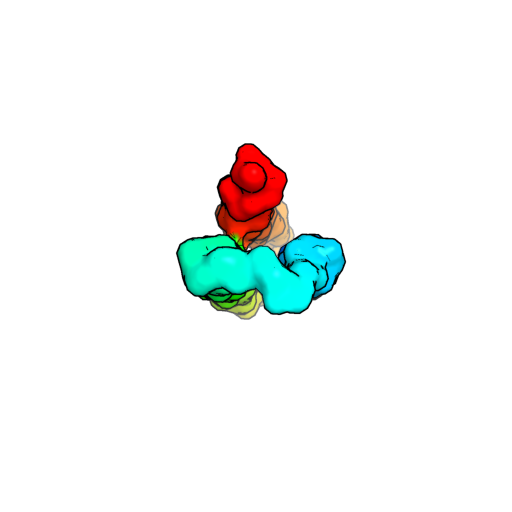G A 1 86 ? 2.326 6.001 -8.302 1.00 77.81 86 ARG A O 1
ATOM 627 N N . SER A 1 87 ? 1.308 7.246 -6.734 1.00 76.75 87 SER A N 1
ATOM 628 C CA . SER A 1 87 ? 1.306 8.492 -7.506 1.00 76.75 87 SER A CA 1
ATOM 629 C C . SER A 1 87 ? 2.725 8.948 -7.850 1.00 76.75 87 SER A C 1
ATOM 631 O O . SER A 1 87 ? 2.984 9.322 -8.990 1.00 76.75 87 SER A O 1
ATOM 633 N N . CYS A 1 88 ? 3.667 8.832 -6.909 1.00 69.75 88 CYS A N 1
ATOM 634 C CA . CYS A 1 88 ? 5.075 9.165 -7.137 1.00 69.75 88 CYS A CA 1
ATOM 635 C C . CYS A 1 88 ? 5.722 8.307 -8.243 1.00 69.75 88 CYS A C 1
ATOM 637 O O . CYS A 1 88 ? 6.525 8.813 -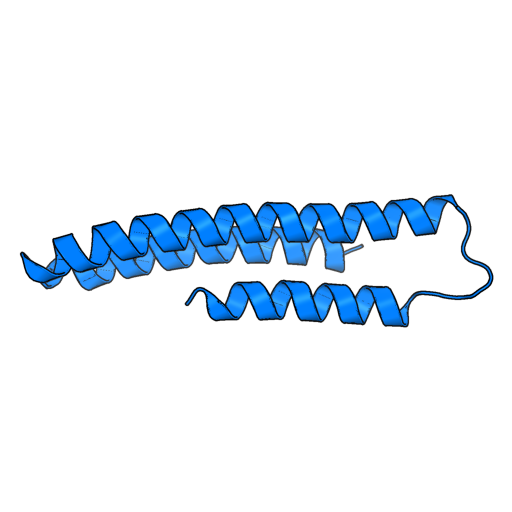9.024 1.00 69.75 88 CYS A O 1
ATOM 639 N N . VAL A 1 89 ? 5.339 7.029 -8.344 1.00 71.62 89 VAL A N 1
ATOM 640 C CA . VAL A 1 89 ? 5.877 6.096 -9.348 1.00 71.62 89 VAL A CA 1
ATOM 641 C C . VAL A 1 89 ? 5.229 6.268 -10.723 1.00 71.62 89 VAL A C 1
ATOM 643 O O . VAL A 1 89 ? 5.921 6.160 -11.725 1.00 71.62 89 VAL A O 1
ATOM 646 N N . VAL A 1 90 ? 3.928 6.563 -10.790 1.00 66.38 90 VAL A N 1
ATOM 647 C CA . VAL A 1 90 ? 3.192 6.697 -12.067 1.00 66.38 90 VAL A CA 1
ATOM 648 C C . VAL A 1 90 ? 3.404 8.062 -12.738 1.00 66.38 90 VAL A C 1
ATOM 650 O O . VAL A 1 90 ? 3.151 8.208 -13.930 1.00 66.38 90 VAL A O 1
ATOM 653 N N . ARG A 1 91 ? 3.854 9.085 -11.999 1.00 57.97 91 ARG A N 1
ATOM 654 C CA . ARG A 1 91 ? 4.113 10.430 -12.551 1.00 57.97 91 ARG A CA 1
ATOM 655 C C . ARG A 1 91 ? 5.497 10.608 -13.192 1.00 57.97 91 ARG A C 1
ATOM 657 O O . ARG A 1 91 ? 5.831 11.738 -13.547 1.00 57.97 91 ARG A O 1
ATOM 664 N N . ARG A 1 92 ? 6.288 9.542 -13.318 1.00 45.84 92 ARG A N 1
ATOM 665 C CA . ARG A 1 92 ? 7.538 9.507 -14.088 1.00 45.84 92 ARG A CA 1
ATOM 666 C C . ARG A 1 92 ? 7.392 8.579 -15.280 1.00 45.84 92 ARG A C 1
ATOM 668 O O . ARG A 1 92 ? 8.044 8.889 -16.297 1.00 45.84 92 ARG A O 1
#

Radius of gyration: 17.03 Å; chains: 1; bounding box: 40×18×50 Å

pLDDT: mean 84.13, std 7.86, range [45.84, 91.31]

Foldseek 3Di:
DLVVLVVLLVVLVVVLVVPDDPPDDPVVVVLSVVLSVQLVVQSVVLSVQLVVLVVVQVVVCVVPVVCVVVSVVSNVVSVVSSVVSSVVSVVD

InterPro domains:
  IPR000245 V-ATPase proteolipid subunit [PR00122] (44-70)
  IPR000245 V-ATPase proteolipid subunit [PR00122] (71-92)
  IPR002379 V-ATPase proteolipid subunit C-like domain [PF00137] (33-82)
  IPR011555 V-ATPase proteolipid subunit C, eukaryotic [TIGR01100] (1-58)
  IPR035921 F/V-ATP synthase subunit C superfamily [G3DSA:1.20.120.610] (1-86)
  IPR035921 F/V-ATP synthase subunit C superfamily [SSF81333] (25-82)

Organism: NCBI:txid1048955

Secondary structure (DSSP, 8-state):
-THHHHHHHHHHHHHHHHH--TT--HHHHHHHHHHHHHHHHHHHHHHHHHHHHHHHHHHHHHH-GGGHHHHHHHHHHHHHHHHHHHHHHHT-

Sequence (92 aa):
MATILAIYGLVVSVMISNTMKAETHLFTAFVHLGAGLAVGISALGAGFAIGITGHAGVRGVSQQPRLFVGMMLIMIFSEVLGEFSRSCVVRR